Protein AF-A0A538HRH0-F1 (afdb_monomer)

Foldseek 3Di:
DVVLVVVLVVQLPDDLAAPQAALVNLVVDDQQDWQGAFHADGADSVQQVVLLVLCVVVVVPPLQDSGLGTGGSNSLVVLLVLLVVFDDDPVLVVQQQLLLVLAPCSALEVDNHSSRSSLSSVSSCCVPPVVDGSNRSNVSSLSSYRNHDHNPDD

Radius of gyration: 14.58 Å; Cα contacts (8 Å, |Δi|>4): 249; chains: 1; bounding box: 36×28×36 Å

Sequence (154 aa):
MTVLRARFAVLSGRHSNQCALRPQSVDSVALDGRLQGSCCTPMEFEHYVQQVRSLAAFRGVPQIPRDPYDIPVSQAKQLLAYDRAITLTSGEQAEYRQAMKLAHEHGPCCCHCWRWSTFEGQAKYLLTRRGFRAAQIATVWDLEDGCGGPANSA

Secondary structure (DSSP, 8-state):
-HHHHHHHHHHTT--SS-TT--GGGGTTS-TT-EEES-SSS-B-HHHHHHHHHHHTTSTT-TTS-SSTTEEEHHHHHHHHHHHHH-PPPHHHHHHHHHHHHHSTTSSSSSSSSHHHHHHHHHHHHHHHHH---HHHHHHHHHHT--S-BSTT--

Structure (mmCIF, N/CA/C/O backbone):
data_AF-A0A538HRH0-F1
#
_entry.id   AF-A0A538HRH0-F1
#
loop_
_atom_site.group_PDB
_atom_site.id
_atom_site.type_symbol
_atom_site.label_atom_id
_atom_site.label_alt_id
_atom_site.label_comp_id
_atom_site.label_asym_id
_atom_site.label_entity_id
_atom_site.label_seq_id
_atom_site.pdbx_PDB_ins_code
_atom_site.Cartn_x
_atom_site.Cartn_y
_atom_site.Cartn_z
_atom_site.occupancy
_atom_site.B_iso_or_equiv
_atom_site.auth_seq_id
_atom_site.auth_comp_id
_atom_site.auth_asym_id
_atom_site.auth_atom_id
_atom_site.pdbx_PDB_model_num
ATOM 1 N N . MET A 1 1 ? 17.565 -17.795 -5.678 1.00 60.66 1 MET A N 1
ATOM 2 C CA . MET A 1 1 ? 17.829 -16.367 -5.996 1.00 60.66 1 MET A CA 1
ATOM 3 C C . MET A 1 1 ? 17.448 -15.974 -7.424 1.00 60.66 1 MET A C 1
ATOM 5 O O . MET A 1 1 ? 17.103 -14.821 -7.640 1.00 60.66 1 MET A O 1
ATOM 9 N N . THR A 1 2 ? 17.448 -16.898 -8.386 1.00 81.69 2 THR A N 1
ATOM 10 C CA . THR A 1 2 ? 17.227 -16.621 -9.819 1.00 81.69 2 THR A CA 1
ATOM 11 C C . THR A 1 2 ? 15.839 -16.060 -10.151 1.00 81.69 2 THR A C 1
ATOM 13 O O . THR A 1 2 ? 15.741 -15.139 -10.952 1.00 81.69 2 THR A O 1
ATOM 16 N N . VAL A 1 3 ? 14.774 -16.535 -9.488 1.00 93.25 3 VAL A N 1
ATOM 17 C CA . VAL A 1 3 ? 13.393 -16.071 -9.751 1.00 93.25 3 VAL A CA 1
ATOM 18 C C . VAL A 1 3 ? 13.189 -14.598 -9.380 1.00 93.25 3 VAL A C 1
ATOM 20 O O . VAL A 1 3 ? 12.651 -13.845 -10.183 1.00 93.25 3 VAL A O 1
ATOM 23 N N . LEU A 1 4 ? 13.640 -14.165 -8.195 1.00 95.19 4 LEU A N 1
ATOM 24 C CA . LEU A 1 4 ? 13.512 -12.758 -7.783 1.00 95.19 4 LEU A CA 1
ATOM 25 C C . LEU A 1 4 ? 14.381 -11.837 -8.641 1.00 95.19 4 LEU A C 1
ATOM 27 O O . LEU A 1 4 ? 13.947 -10.746 -8.975 1.00 95.19 4 LEU A O 1
ATOM 31 N N . ARG A 1 5 ? 15.566 -12.290 -9.066 1.00 96.69 5 ARG A N 1
ATOM 32 C CA . ARG A 1 5 ? 16.419 -11.519 -9.980 1.00 96.69 5 ARG A CA 1
ATOM 33 C C . ARG A 1 5 ? 15.776 -11.332 -11.355 1.00 96.69 5 ARG A C 1
ATOM 35 O O . ARG A 1 5 ? 15.807 -10.228 -11.885 1.00 96.69 5 ARG A O 1
ATOM 42 N N . ALA A 1 6 ? 15.147 -12.373 -11.901 1.00 96.88 6 ALA A N 1
ATOM 43 C CA . ALA A 1 6 ? 14.406 -12.274 -13.157 1.00 96.88 6 ALA A CA 1
ATOM 44 C C . ALA A 1 6 ? 13.185 -11.346 -13.035 1.00 96.88 6 ALA A C 1
ATOM 46 O O . ALA A 1 6 ? 12.958 -10.519 -13.912 1.00 96.88 6 ALA A O 1
ATOM 47 N N . ARG A 1 7 ? 12.427 -11.440 -11.933 1.00 97.44 7 ARG A N 1
ATOM 48 C CA . ARG A 1 7 ? 11.302 -10.526 -11.671 1.00 97.44 7 ARG A CA 1
ATOM 49 C C . ARG A 1 7 ? 11.762 -9.083 -11.537 1.00 97.44 7 ARG A C 1
ATOM 51 O O . ARG A 1 7 ? 11.201 -8.225 -12.205 1.00 97.44 7 ARG A O 1
ATOM 58 N N . PHE A 1 8 ? 12.807 -8.837 -10.751 1.00 97.81 8 PHE A N 1
ATOM 59 C CA . PHE A 1 8 ? 13.399 -7.513 -10.601 1.00 97.81 8 PHE A CA 1
ATOM 60 C C . PHE A 1 8 ? 13.790 -6.919 -11.955 1.00 97.81 8 PHE A C 1
ATOM 62 O O . PHE A 1 8 ? 13.380 -5.809 -12.253 1.00 97.81 8 PHE A O 1
ATOM 69 N N . ALA A 1 9 ? 14.499 -7.677 -12.801 1.00 97.38 9 ALA A N 1
ATOM 70 C CA . ALA A 1 9 ? 14.921 -7.208 -14.122 1.00 97.38 9 ALA A CA 1
ATOM 71 C C . ALA A 1 9 ? 13.746 -6.807 -15.031 1.00 97.38 9 ALA A C 1
ATOM 73 O O . ALA A 1 9 ? 13.894 -5.929 -15.875 1.00 97.38 9 ALA A O 1
ATOM 74 N N . VAL A 1 10 ? 12.580 -7.441 -14.864 1.00 97.50 10 VAL A N 1
ATOM 75 C CA . VAL A 1 10 ? 11.357 -7.030 -15.562 1.00 97.50 10 VAL A CA 1
ATOM 76 C C . VAL A 1 10 ? 10.767 -5.778 -14.921 1.00 97.50 10 VAL A C 1
ATOM 78 O O . VAL A 1 10 ? 10.490 -4.822 -15.635 1.00 97.50 10 VAL A O 1
ATOM 81 N N . LEU A 1 11 ? 10.545 -5.785 -13.603 1.00 97.88 11 LEU A N 1
ATOM 82 C CA . LEU A 1 11 ? 9.818 -4.730 -12.889 1.00 97.88 11 LEU A CA 1
ATOM 83 C C . LEU A 1 11 ? 10.584 -3.403 -12.841 1.00 97.88 11 LEU A C 1
ATOM 85 O O . LEU A 1 11 ? 9.957 -2.355 -12.959 1.00 97.88 11 LEU A O 1
ATOM 89 N N . SER A 1 12 ? 11.917 -3.436 -12.758 1.00 96.88 12 SER A N 1
ATOM 90 C CA . SER A 1 12 ? 12.756 -2.232 -12.719 1.00 96.88 12 SER A CA 1
ATOM 91 C C . SER A 1 12 ? 12.723 -1.424 -14.020 1.00 96.88 12 SER A C 1
ATOM 93 O O . SER A 1 12 ? 13.084 -0.251 -14.014 1.00 96.88 12 SER A O 1
ATOM 95 N N . GLY A 1 13 ? 12.278 -2.033 -15.126 1.00 95.38 13 GLY A N 1
ATOM 96 C CA . GLY A 1 13 ? 12.042 -1.371 -16.411 1.00 95.38 13 GLY A CA 1
ATOM 97 C C . GLY A 1 13 ? 10.569 -1.066 -1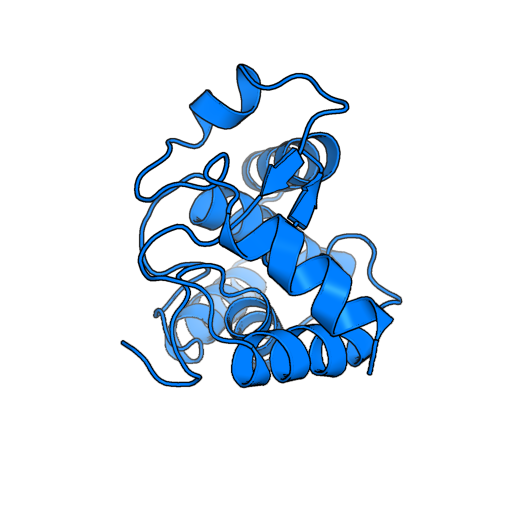6.708 1.00 95.38 13 GLY A C 1
ATOM 98 O O . GLY A 1 13 ? 10.239 -0.727 -17.844 1.00 95.38 13 GLY A O 1
ATOM 99 N N . ARG A 1 14 ? 9.651 -1.250 -15.745 1.00 96.06 14 ARG A N 1
ATOM 100 C CA . ARG A 1 14 ? 8.228 -0.905 -15.904 1.00 96.06 14 ARG A CA 1
ATOM 101 C C . ARG A 1 14 ? 7.935 0.473 -15.322 1.00 96.06 14 ARG A C 1
ATOM 103 O O . ARG A 1 14 ? 8.535 0.882 -14.337 1.00 96.06 14 ARG A O 1
ATOM 110 N N . HIS A 1 15 ? 6.963 1.150 -15.929 1.00 91.94 15 HIS A N 1
ATOM 111 C CA . HIS A 1 15 ? 6.579 2.523 -15.588 1.00 91.94 15 HIS A CA 1
ATOM 112 C C . HIS A 1 15 ? 5.056 2.714 -15.546 1.00 91.94 15 HIS A C 1
ATOM 114 O O . HIS A 1 15 ? 4.564 3.827 -15.695 1.00 91.94 15 HIS A O 1
ATOM 120 N N . SER A 1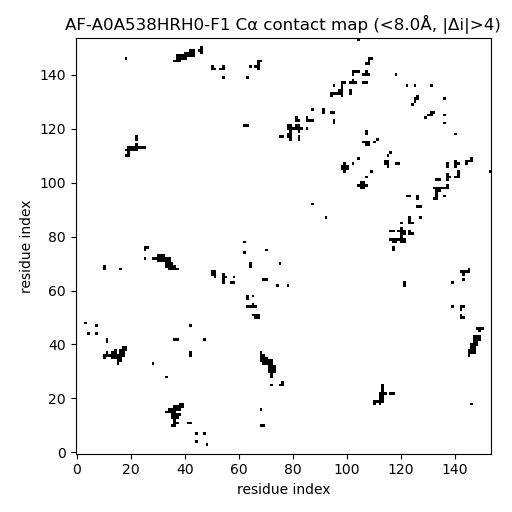 16 ? 4.279 1.629 -15.408 1.00 91.25 16 SER A N 1
ATOM 121 C CA . SER A 1 16 ? 2.821 1.763 -15.266 1.00 91.25 16 SER A CA 1
ATOM 122 C C . SER A 1 16 ? 2.421 2.214 -13.860 1.00 91.25 16 SER A C 1
ATOM 124 O O . SER A 1 16 ? 1.336 2.761 -13.678 1.00 91.25 16 SER A O 1
ATOM 126 N N . ASN A 1 17 ? 3.301 2.032 -12.873 1.00 86.62 17 ASN A N 1
ATOM 127 C CA . ASN A 1 17 ? 3.294 2.811 -11.647 1.00 86.62 17 ASN A CA 1
ATOM 128 C C . ASN A 1 17 ? 4.156 4.068 -11.856 1.00 86.62 17 ASN A C 1
ATOM 130 O O . ASN A 1 17 ? 5.278 3.974 -12.345 1.00 86.62 17 ASN A O 1
ATOM 134 N N . GLN A 1 18 ? 3.633 5.239 -11.499 1.00 83.62 18 GLN A N 1
ATOM 135 C CA . GLN A 1 18 ? 4.333 6.518 -11.645 1.00 83.62 18 GLN A CA 1
ATOM 136 C C . GLN A 1 18 ? 3.888 7.492 -10.549 1.00 83.62 18 GLN A C 1
ATOM 138 O O . GLN A 1 18 ? 2.740 7.434 -10.089 1.00 83.62 18 GLN A O 1
ATOM 143 N N . CYS A 1 19 ? 4.789 8.382 -10.124 1.00 80.56 19 CYS A N 1
ATOM 144 C CA . CYS A 1 19 ? 4.493 9.385 -9.103 1.00 80.56 19 CYS A CA 1
ATOM 145 C C . CYS A 1 19 ? 3.280 10.238 -9.499 1.00 80.56 19 CYS A C 1
ATOM 147 O O . CYS A 1 19 ? 3.057 10.531 -10.676 1.00 80.56 19 CYS A O 1
ATOM 149 N N . ALA A 1 20 ? 2.479 10.613 -8.499 1.00 80.56 20 ALA A N 1
ATOM 150 C CA . ALA A 1 20 ? 1.285 11.443 -8.647 1.00 80.56 20 ALA A CA 1
ATOM 151 C C . ALA A 1 20 ? 0.206 10.899 -9.611 1.00 80.56 20 ALA A C 1
ATOM 153 O O . ALA A 1 20 ? -0.738 11.622 -9.947 1.00 80.56 20 ALA A O 1
ATOM 154 N N . LEU A 1 21 ? 0.283 9.625 -10.027 1.00 85.06 21 LEU A N 1
ATOM 155 C CA . LEU A 1 21 ? -0.795 8.983 -10.776 1.00 85.06 21 LEU A CA 1
ATOM 156 C C . LEU A 1 21 ? -2.069 9.013 -9.927 1.00 85.06 21 LEU A C 1
ATOM 158 O O . LEU A 1 21 ? -2.112 8.463 -8.825 1.00 85.06 21 LEU A O 1
ATOM 162 N N . ARG A 1 22 ? -3.094 9.702 -10.427 1.00 88.88 22 ARG A N 1
ATOM 163 C CA . ARG A 1 22 ? -4.330 9.937 -9.679 1.00 88.88 22 ARG A CA 1
ATOM 164 C C . ARG A 1 22 ? -5.114 8.631 -9.506 1.00 88.88 22 ARG A C 1
ATOM 166 O O . ARG A 1 22 ? -5.079 7.794 -10.408 1.00 88.88 22 ARG A O 1
ATOM 173 N N . PRO A 1 23 ? -5.888 8.460 -8.418 1.00 86.44 23 PRO A N 1
ATOM 174 C CA . PRO A 1 23 ? -6.726 7.274 -8.232 1.00 86.44 23 PRO A CA 1
ATOM 175 C C . PRO A 1 23 ? -7.662 6.988 -9.416 1.00 86.44 23 PRO A C 1
ATOM 177 O O . PRO A 1 23 ? -7.830 5.835 -9.796 1.00 86.44 23 PRO A O 1
ATOM 180 N N . GLN A 1 24 ? -8.216 8.026 -10.054 1.00 87.81 24 GLN A N 1
ATOM 181 C CA . GLN A 1 24 ? -9.099 7.888 -11.221 1.00 87.81 24 GLN A CA 1
ATOM 182 C C . GLN A 1 24 ? -8.378 7.295 -12.440 1.00 87.81 24 GLN A C 1
ATOM 184 O O . GLN A 1 24 ? -9.008 6.676 -13.291 1.00 87.81 24 GLN A O 1
ATOM 189 N N . SER A 1 25 ? -7.054 7.441 -12.528 1.00 86.69 25 SER A N 1
ATOM 190 C CA . SER A 1 25 ? -6.265 6.835 -13.600 1.00 86.69 25 SER A CA 1
ATOM 191 C C . SER A 1 25 ? -6.186 5.311 -13.484 1.00 86.69 25 SER A C 1
ATOM 193 O O . SER A 1 25 ? -5.848 4.650 -14.456 1.00 86.69 25 SER A O 1
ATOM 195 N N . VAL A 1 26 ? -6.517 4.722 -12.328 1.00 88.31 26 VAL A N 1
ATOM 196 C CA . VAL A 1 26 ? -6.645 3.259 -12.200 1.00 88.31 26 VAL A CA 1
ATOM 197 C C . VAL A 1 26 ? -7.846 2.752 -13.005 1.00 88.31 26 VAL A C 1
ATOM 199 O O . VAL A 1 26 ? -7.824 1.631 -13.517 1.00 88.31 26 VAL A O 1
ATOM 202 N N . ASP A 1 27 ? -8.888 3.573 -13.170 1.00 86.56 27 ASP A N 1
ATOM 203 C CA . ASP A 1 27 ? -10.096 3.184 -13.897 1.00 86.56 27 ASP A CA 1
ATOM 204 C C . ASP A 1 27 ? -9.860 3.029 -15.401 1.00 86.56 27 ASP A C 1
ATOM 206 O O . ASP A 1 27 ? -10.485 2.159 -16.010 1.00 86.56 27 ASP A O 1
ATOM 210 N N . SER A 1 28 ? -8.909 3.776 -15.972 1.00 85.25 28 SER A N 1
ATOM 211 C CA . SER A 1 28 ? -8.543 3.694 -17.391 1.00 85.25 28 SER A CA 1
ATOM 212 C C . SER A 1 28 ? -7.626 2.517 -17.740 1.00 85.25 28 SER A C 1
ATOM 214 O O . SER A 1 28 ? -7.412 2.251 -18.922 1.00 85.25 28 SER A O 1
ATOM 216 N N . VAL A 1 29 ? -7.104 1.787 -16.748 1.00 85.44 29 VAL A N 1
ATOM 217 C CA . VAL A 1 29 ? -6.341 0.555 -16.984 1.00 85.44 29 VAL A CA 1
ATOM 218 C C . VAL A 1 29 ? -7.297 -0.640 -17.059 1.00 85.44 29 VAL A C 1
ATOM 220 O O . VAL A 1 29 ? -8.246 -0.758 -16.271 1.00 85.44 29 VAL A O 1
ATOM 223 N N . ALA A 1 30 ? -7.039 -1.544 -18.010 1.00 88.19 30 ALA A N 1
ATOM 224 C CA . ALA A 1 30 ? -7.786 -2.789 -18.165 1.00 88.19 30 ALA A CA 1
ATOM 225 C C . ALA A 1 30 ? -7.778 -3.612 -16.864 1.00 88.19 30 ALA A C 1
ATOM 227 O O . ALA A 1 30 ? -6.806 -3.597 -16.108 1.00 88.19 30 ALA A O 1
ATOM 228 N N . LEU A 1 31 ? -8.877 -4.320 -16.583 1.00 87.88 31 LEU A N 1
ATOM 229 C 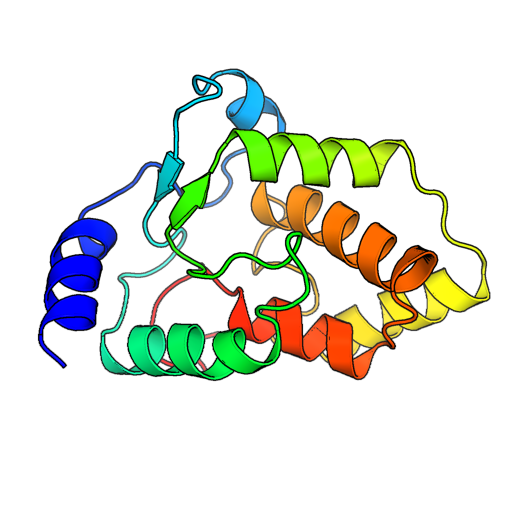CA . LEU A 1 31 ? -9.078 -5.026 -15.310 1.00 87.88 31 LEU A CA 1
ATOM 230 C C . LEU A 1 31 ? -8.060 -6.157 -15.077 1.00 87.88 31 LEU A C 1
ATOM 232 O O . LEU A 1 31 ? -7.686 -6.425 -13.935 1.00 87.88 31 LEU A O 1
ATOM 236 N N . ASP A 1 32 ? -7.615 -6.797 -16.155 1.00 91.25 32 ASP A N 1
ATOM 237 C CA . ASP A 1 32 ? -6.558 -7.811 -16.200 1.00 91.25 32 ASP A CA 1
ATOM 238 C C . ASP A 1 32 ? -5.139 -7.209 -16.266 1.00 91.25 32 ASP A C 1
ATOM 240 O O . ASP A 1 32 ? -4.144 -7.936 -16.218 1.00 91.25 32 ASP A O 1
ATOM 244 N N . GLY A 1 33 ? -5.036 -5.878 -16.322 1.00 94.25 33 GLY A N 1
ATOM 245 C CA . GLY A 1 33 ? -3.787 -5.131 -16.317 1.00 94.25 33 GLY A CA 1
ATOM 246 C C . GLY A 1 33 ? -3.074 -5.112 -14.962 1.00 94.25 33 GLY A C 1
ATOM 247 O O . GLY A 1 33 ? -3.566 -5.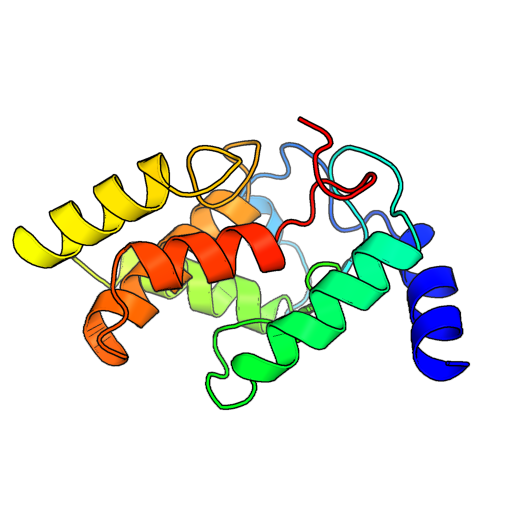597 -13.934 1.00 94.25 33 GLY A O 1
ATOM 248 N N . ARG A 1 34 ? -1.872 -4.520 -14.958 1.00 95.50 34 ARG A N 1
ATOM 249 C CA . ARG A 1 34 ? -0.987 -4.442 -13.785 1.00 95.50 34 ARG A CA 1
ATOM 250 C C . ARG A 1 34 ? -0.341 -3.061 -13.654 1.00 95.50 34 ARG A C 1
ATOM 252 O O . ARG A 1 34 ? 0.092 -2.468 -14.644 1.00 95.50 34 ARG A O 1
ATOM 259 N N . LEU A 1 35 ? -0.241 -2.582 -12.419 1.00 95.06 35 LEU A N 1
ATOM 260 C CA . LEU A 1 35 ? 0.502 -1.386 -12.028 1.00 95.06 35 LEU A CA 1
ATOM 261 C C . LEU A 1 35 ? 1.877 -1.844 -11.536 1.00 95.06 35 LEU A C 1
ATOM 263 O O . LEU A 1 35 ? 1.974 -2.519 -10.510 1.00 95.06 35 LEU A O 1
ATOM 267 N N . GLN A 1 36 ? 2.913 -1.546 -12.318 1.00 96.44 36 GLN A N 1
ATOM 268 C CA . GLN A 1 36 ? 4.232 -2.158 -12.206 1.00 96.44 36 GLN A CA 1
ATOM 269 C C . GLN A 1 36 ? 5.357 -1.130 -12.157 1.00 96.44 36 GLN A C 1
ATOM 271 O O . GLN A 1 36 ? 5.298 -0.110 -12.849 1.00 96.44 36 GLN A O 1
ATOM 276 N N . GLY A 1 37 ? 6.408 -1.476 -11.415 1.00 96.00 37 GLY A N 1
ATOM 277 C CA . GLY A 1 37 ? 7.600 -0.652 -11.237 1.00 96.00 37 GLY A CA 1
ATOM 278 C C . GLY A 1 37 ? 7.484 0.320 -10.064 1.00 96.00 37 GLY A C 1
ATOM 279 O O . GLY A 1 37 ? 6.475 0.358 -9.349 1.00 96.00 37 GLY A O 1
ATOM 280 N N . SER A 1 38 ? 8.551 1.078 -9.832 1.00 94.62 38 SER A N 1
ATOM 281 C CA . SER A 1 38 ? 8.616 2.088 -8.776 1.00 94.62 38 SER A CA 1
ATOM 282 C C . SER A 1 38 ? 8.015 3.419 -9.227 1.00 94.62 38 SER A C 1
ATOM 284 O O . SER A 1 38 ? 8.019 3.735 -10.416 1.00 94.62 38 SER A O 1
ATOM 286 N N . CYS A 1 39 ? 7.472 4.205 -8.290 1.00 90.62 39 CYS A N 1
ATOM 287 C CA . CYS A 1 39 ? 6.836 5.477 -8.640 1.00 90.62 39 CYS A CA 1
ATOM 288 C C . CYS A 1 39 ? 7.767 6.696 -8.590 1.00 90.62 39 CYS A C 1
ATOM 290 O O . CYS A 1 39 ? 7.510 7.631 -9.348 1.00 90.62 39 CYS A O 1
ATOM 292 N N . CYS A 1 40 ? 8.815 6.713 -7.758 1.00 89.62 40 CYS A N 1
ATOM 293 C CA . CYS A 1 40 ? 9.623 7.919 -7.510 1.00 89.62 40 CYS A CA 1
ATOM 294 C C . CYS A 1 40 ? 11.092 7.758 -7.915 1.00 89.62 40 CYS A C 1
ATOM 296 O O . CYS A 1 40 ? 11.621 8.573 -8.668 1.00 89.62 40 CYS A O 1
ATOM 298 N N . THR A 1 41 ? 11.749 6.707 -7.435 1.00 91.56 41 THR A N 1
ATOM 299 C CA . THR A 1 41 ? 13.176 6.437 -7.647 1.00 91.56 41 THR A CA 1
ATOM 300 C C . THR A 1 41 ? 13.372 5.040 -8.237 1.00 91.56 41 THR A C 1
ATOM 302 O O . THR A 1 41 ? 12.472 4.203 -8.149 1.00 91.56 41 THR A O 1
ATOM 305 N N . PRO A 1 42 ? 14.513 4.738 -8.884 1.00 95.06 42 PRO A N 1
ATOM 306 C CA . PRO A 1 42 ? 14.770 3.397 -9.407 1.00 95.06 42 PRO A CA 1
ATOM 307 C C . PRO A 1 42 ? 14.709 2.322 -8.314 1.00 95.06 42 PRO A C 1
ATOM 309 O O . PRO A 1 42 ? 15.132 2.552 -7.183 1.00 95.06 42 PRO A O 1
ATOM 312 N N . MET A 1 43 ? 14.211 1.131 -8.654 1.00 96.25 43 MET A N 1
ATOM 313 C CA . MET A 1 43 ? 14.214 -0.012 -7.736 1.00 96.25 43 MET A CA 1
ATOM 314 C C . MET A 1 43 ? 15.647 -0.440 -7.382 1.00 96.25 43 MET A C 1
ATOM 316 O O . MET A 1 43 ? 16.521 -0.472 -8.249 1.00 96.25 43 MET A O 1
ATOM 320 N N . GLU A 1 44 ? 15.860 -0.860 -6.136 1.00 96.38 44 GLU A N 1
ATOM 321 C CA . GLU A 1 44 ? 17.105 -1.478 -5.666 1.00 96.38 44 GLU A CA 1
ATOM 322 C C . GLU A 1 44 ? 16.857 -2.969 -5.378 1.00 96.38 44 GLU A C 1
ATOM 324 O O . GLU A 1 44 ? 15.798 -3.354 -4.876 1.00 96.38 44 GLU A O 1
ATOM 329 N N . PHE A 1 45 ? 17.788 -3.833 -5.786 1.00 95.62 45 PHE A N 1
ATOM 330 C CA . PHE A 1 45 ? 17.561 -5.276 -5.801 1.00 95.62 45 PHE A CA 1
ATOM 331 C C . PHE A 1 45 ? 17.499 -5.877 -4.396 1.00 95.62 45 PHE A C 1
ATOM 333 O O . PHE A 1 45 ? 16.619 -6.701 -4.135 1.00 95.62 45 PHE A O 1
ATOM 340 N N . GLU A 1 46 ? 18.405 -5.493 -3.500 1.00 95.62 46 GLU A N 1
ATOM 341 C CA . GLU A 1 46 ? 18.428 -6.036 -2.140 1.00 95.62 46 GLU A CA 1
ATOM 342 C C . GLU A 1 46 ? 17.205 -5.572 -1.337 1.00 95.62 46 GLU A C 1
ATOM 344 O O . GLU A 1 46 ? 16.554 -6.394 -0.685 1.00 95.62 46 GLU A O 1
ATOM 349 N N . HIS A 1 47 ? 16.807 -4.306 -1.479 1.00 95.38 47 HIS A N 1
ATOM 350 C CA . HIS A 1 47 ? 15.581 -3.772 -0.895 1.00 95.38 47 HIS A CA 1
ATOM 351 C C . HIS A 1 47 ? 14.342 -4.508 -1.422 1.00 95.38 47 HIS A C 1
ATOM 353 O O . HIS A 1 47 ? 13.546 -5.015 -0.630 1.00 95.38 47 HIS A O 1
ATOM 359 N N . TYR A 1 48 ? 14.223 -4.692 -2.741 1.00 97.00 48 TYR A N 1
ATOM 360 C CA . TYR A 1 48 ? 13.141 -5.479 -3.341 1.00 97.00 48 TYR A CA 1
ATOM 361 C C . TYR A 1 48 ? 13.067 -6.903 -2.765 1.00 97.00 48 TYR A C 1
ATOM 363 O O . TYR A 1 48 ? 11.994 -7.394 -2.400 1.00 97.00 48 TYR A O 1
ATOM 371 N N . VAL A 1 49 ? 14.213 -7.585 -2.653 1.00 96.62 49 VAL A N 1
ATOM 372 C CA . VAL A 1 49 ? 14.280 -8.939 -2.089 1.00 96.62 49 VAL A CA 1
ATOM 373 C C . VAL A 1 49 ? 13.836 -8.947 -0.628 1.00 96.62 49 VAL A C 1
ATOM 375 O O . VAL A 1 49 ? 13.111 -9.864 -0.225 1.00 96.62 49 VAL A O 1
ATOM 378 N N . GLN A 1 50 ? 14.250 -7.955 0.160 1.00 96.38 50 GLN A N 1
ATOM 379 C CA . GLN A 1 50 ? 13.837 -7.807 1.551 1.00 96.38 50 GLN A CA 1
ATOM 380 C C . GLN A 1 50 ? 12.322 -7.612 1.658 1.00 96.38 50 GLN A C 1
ATOM 382 O O . GLN A 1 50 ? 11.677 -8.365 2.388 1.00 96.38 50 GLN A O 1
ATOM 387 N N . GLN A 1 51 ? 11.743 -6.684 0.893 1.00 96.75 51 GLN A N 1
ATOM 388 C CA . GLN A 1 51 ? 10.305 -6.404 0.908 1.00 96.75 51 GLN A CA 1
ATOM 389 C C . GLN A 1 51 ? 9.486 -7.654 0.558 1.00 96.75 51 GLN A C 1
ATOM 391 O O . GLN A 1 51 ? 8.638 -8.080 1.343 1.00 96.75 51 GLN A O 1
ATOM 396 N N . VAL A 1 52 ? 9.795 -8.328 -0.558 1.00 97.25 52 VAL A N 1
ATOM 397 C CA . VAL A 1 52 ? 9.064 -9.537 -0.988 1.00 97.25 52 VAL A CA 1
ATOM 398 C C . VAL A 1 52 ? 9.166 -10.671 0.039 1.00 97.25 52 VAL A C 1
ATOM 400 O O . VAL A 1 52 ? 8.201 -11.405 0.265 1.00 97.25 52 VAL A O 1
ATOM 403 N N . ARG A 1 53 ? 10.326 -10.841 0.685 1.00 96.69 53 ARG A N 1
ATOM 404 C CA . ARG A 1 53 ? 10.500 -11.861 1.732 1.00 96.69 53 ARG A CA 1
ATOM 405 C C . ARG A 1 53 ? 9.725 -11.517 2.997 1.00 96.69 53 ARG A C 1
ATOM 407 O O . ARG A 1 53 ? 9.088 -12.405 3.557 1.00 96.69 53 ARG A O 1
ATOM 414 N N . SER A 1 54 ? 9.748 -10.261 3.425 1.00 96.94 54 SER A N 1
ATOM 415 C CA . SER A 1 54 ? 9.038 -9.801 4.620 1.00 96.94 54 SER A CA 1
ATOM 416 C C . SER A 1 54 ? 7.518 -9.840 4.432 1.00 96.94 54 SER A C 1
ATOM 418 O O . SER A 1 54 ? 6.803 -10.302 5.321 1.00 96.94 54 SER A O 1
ATOM 420 N N . LEU A 1 55 ? 7.013 -9.502 3.238 1.00 97.44 55 LEU A N 1
ATOM 421 C CA . LEU A 1 55 ? 5.594 -9.650 2.878 1.00 97.44 55 LEU A CA 1
ATOM 422 C C . LEU A 1 55 ? 5.115 -11.107 2.937 1.00 97.44 55 LEU A C 1
ATOM 424 O O . LEU A 1 55 ? 3.924 -11.379 3.101 1.00 97.44 55 LEU A O 1
ATOM 428 N N . ALA A 1 56 ? 6.032 -12.077 2.899 1.00 96.06 56 ALA A N 1
ATOM 429 C CA . ALA A 1 56 ? 5.694 -13.474 3.120 1.00 96.06 56 ALA A CA 1
ATOM 430 C C . ALA A 1 56 ? 5.205 -13.761 4.561 1.00 96.06 56 ALA A C 1
ATOM 432 O O . ALA A 1 56 ? 4.686 -14.844 4.820 1.00 96.06 56 ALA A O 1
ATOM 433 N N . ALA A 1 57 ? 5.297 -12.838 5.517 1.00 97.44 57 ALA A N 1
ATOM 434 C CA . ALA A 1 57 ? 4.575 -12.979 6.785 1.00 97.44 57 ALA A CA 1
ATOM 435 C C . ALA A 1 57 ? 3.046 -12.844 6.605 1.00 97.44 57 ALA A C 1
ATOM 437 O O . ALA A 1 57 ? 2.275 -13.411 7.376 1.00 97.44 57 ALA A O 1
ATOM 438 N N . PHE A 1 58 ? 2.597 -12.171 5.540 1.00 97.12 58 PHE A N 1
ATOM 439 C CA . PHE A 1 58 ? 1.205 -11.768 5.324 1.00 97.12 58 PHE A CA 1
ATOM 440 C C . PHE A 1 58 ? 0.478 -12.544 4.213 1.00 97.12 58 PHE A C 1
ATOM 442 O O . PHE A 1 58 ? -0.659 -12.226 3.877 1.00 97.12 58 PHE A O 1
ATOM 449 N N . ARG A 1 59 ? 1.069 -13.619 3.667 1.00 94.50 59 ARG A N 1
ATOM 450 C CA . ARG A 1 59 ? 0.502 -14.419 2.543 1.00 94.50 59 ARG A CA 1
ATOM 451 C C . ARG A 1 59 ? -0.922 -14.944 2.770 1.00 94.50 59 ARG A C 1
ATOM 453 O O . ARG A 1 59 ? -1.598 -15.258 1.792 1.00 94.50 59 ARG A O 1
ATOM 460 N N . GLY A 1 60 ? -1.359 -15.066 4.025 1.00 96.50 60 GLY A N 1
ATOM 461 C CA . GLY A 1 60 ? -2.720 -15.466 4.397 1.00 96.50 60 GLY A CA 1
ATOM 462 C C . GLY A 1 60 ? -3.777 -14.364 4.248 1.00 96.50 60 GLY A C 1
ATOM 463 O O . GLY A 1 60 ? -4.959 -14.632 4.452 1.00 96.50 60 GLY A O 1
ATOM 464 N N . VAL A 1 61 ? -3.380 -13.138 3.894 1.00 97.81 61 VAL A N 1
ATOM 465 C CA . VAL A 1 61 ? -4.261 -11.975 3.745 1.00 97.81 61 VAL A CA 1
ATOM 466 C C . VAL A 1 61 ? -4.255 -11.525 2.279 1.00 97.81 61 VAL A C 1
ATOM 468 O O . VAL A 1 61 ? -3.350 -10.808 1.865 1.00 97.81 61 VAL A O 1
ATOM 471 N N . PRO A 1 62 ? -5.255 -11.915 1.466 1.00 96.75 62 PRO A N 1
ATOM 472 C CA . PRO A 1 62 ? -5.260 -11.640 0.024 1.00 96.75 62 PRO A CA 1
ATOM 473 C C . PRO A 1 62 ? -5.235 -10.153 -0.353 1.00 96.75 62 PRO A C 1
ATOM 475 O O . PRO A 1 62 ? -4.888 -9.814 -1.477 1.00 96.75 62 PRO A O 1
ATOM 478 N N . GLN A 1 63 ? -5.635 -9.272 0.566 1.00 97.69 63 GLN A N 1
ATOM 479 C CA . GLN A 1 63 ? -5.661 -7.824 0.363 1.00 97.69 63 GLN A CA 1
ATOM 480 C C . GLN A 1 63 ? -4.263 -7.189 0.412 1.00 97.69 63 GLN A C 1
ATOM 482 O O . GLN A 1 63 ? -4.102 -6.093 -0.119 1.00 97.69 63 GLN A O 1
ATOM 487 N N . ILE A 1 64 ? -3.276 -7.880 0.991 1.00 98.19 64 ILE A N 1
ATOM 488 C CA . ILE A 1 64 ? -1.869 -7.470 1.042 1.00 98.19 64 ILE A CA 1
ATOM 489 C C . ILE A 1 64 ? -1.171 -8.020 -0.213 1.00 98.19 64 ILE A C 1
ATOM 491 O O . ILE A 1 64 ? -1.100 -9.247 -0.371 1.00 98.19 64 ILE A O 1
ATOM 495 N N . PRO A 1 65 ? -0.725 -7.180 -1.170 1.00 96.19 65 PRO A N 1
ATOM 496 C CA . PRO A 1 65 ? 0.065 -7.629 -2.307 1.00 96.19 65 PRO A CA 1
ATOM 497 C C . PRO A 1 65 ? 1.287 -8.449 -1.895 1.00 96.19 65 PRO A C 1
ATOM 499 O O . PRO A 1 65 ? 1.955 -8.205 -0.896 1.00 96.19 65 PRO A O 1
ATOM 502 N N . ARG A 1 66 ? 1.604 -9.443 -2.725 1.00 96.00 66 ARG A N 1
ATOM 503 C CA . ARG A 1 66 ? 2.785 -10.301 -2.539 1.00 96.00 66 ARG A CA 1
ATOM 504 C C . ARG A 1 66 ? 4.072 -9.672 -3.069 1.00 96.00 66 ARG A C 1
ATOM 506 O O . ARG A 1 66 ? 5.153 -10.158 -2.753 1.00 96.00 66 ARG A O 1
ATOM 513 N N . ASP A 1 67 ? 3.935 -8.672 -3.930 1.00 97.25 67 ASP A N 1
ATOM 514 C CA . ASP A 1 67 ? 5.028 -7.946 -4.560 1.00 97.25 67 ASP A CA 1
ATOM 515 C C . ASP A 1 67 ? 4.622 -6.462 -4.636 1.00 97.25 67 ASP A C 1
ATOM 517 O O . ASP A 1 67 ? 3.610 -6.150 -5.274 1.00 97.25 67 ASP A O 1
ATOM 521 N N . PRO A 1 68 ? 5.345 -5.551 -3.962 1.00 95.88 68 PRO A N 1
ATOM 522 C CA . PRO A 1 68 ? 4.930 -4.155 -3.834 1.00 95.88 68 PRO A CA 1
ATOM 523 C C . PRO A 1 68 ? 5.048 -3.367 -5.147 1.00 95.88 68 PRO A C 1
ATOM 525 O O . PRO A 1 68 ? 4.385 -2.333 -5.304 1.00 95.88 68 PRO A O 1
ATOM 528 N N . TYR A 1 69 ? 5.818 -3.889 -6.109 1.00 97.25 69 TYR A N 1
ATOM 529 C CA . TYR A 1 69 ? 6.040 -3.305 -7.433 1.00 97.25 69 TYR A CA 1
ATOM 530 C C . TYR A 1 69 ? 5.242 -4.008 -8.534 1.00 97.25 69 TYR A C 1
ATOM 532 O O . TYR A 1 69 ? 5.486 -3.743 -9.709 1.00 97.25 69 TYR A O 1
ATOM 540 N N . ASP A 1 70 ? 4.315 -4.910 -8.191 1.00 97.31 70 ASP A N 1
ATOM 541 C CA . ASP A 1 70 ? 3.527 -5.662 -9.167 1.00 97.31 70 ASP A CA 1
ATOM 542 C C . ASP A 1 70 ? 2.073 -5.880 -8.708 1.00 97.31 70 ASP A C 1
ATOM 544 O O . ASP A 1 70 ? 1.674 -6.959 -8.256 1.00 97.31 70 ASP A O 1
ATOM 548 N N . ILE A 1 71 ? 1.254 -4.834 -8.842 1.00 96.56 71 ILE A N 1
ATOM 549 C CA . ILE A 1 71 ? -0.112 -4.793 -8.306 1.00 96.56 71 ILE A CA 1
ATOM 550 C C . ILE A 1 71 ? -1.140 -5.071 -9.417 1.00 96.56 71 ILE A C 1
ATOM 552 O O . ILE A 1 71 ? -1.197 -4.324 -10.398 1.00 96.56 71 ILE A O 1
ATOM 556 N N . PRO A 1 72 ? -1.994 -6.108 -9.298 1.00 96.50 72 PRO A N 1
ATOM 557 C CA . PRO A 1 72 ? -3.120 -6.298 -10.210 1.00 96.50 72 PRO A CA 1
ATOM 558 C C . PRO A 1 72 ? -4.096 -5.113 -10.147 1.00 96.50 72 PRO A C 1
ATOM 560 O O . PRO A 1 72 ? -4.481 -4.683 -9.058 1.00 96.50 72 PRO A O 1
ATOM 563 N N . VAL A 1 73 ? -4.575 -4.631 -11.297 1.00 95.88 73 VAL A N 1
ATOM 564 C CA . VAL A 1 73 ? -5.562 -3.531 -11.348 1.00 95.88 73 VAL A CA 1
ATOM 565 C C . VAL A 1 73 ? -6.868 -3.920 -10.658 1.00 95.88 73 VAL A C 1
ATOM 567 O O . VAL A 1 73 ? -7.464 -3.105 -9.958 1.00 95.88 73 VAL A O 1
ATOM 570 N N . SER A 1 74 ? -7.292 -5.178 -10.787 1.00 96.44 74 SER A N 1
ATOM 571 C CA . SER A 1 74 ? -8.444 -5.721 -10.059 1.00 96.44 74 SER A CA 1
ATOM 572 C C . SER A 1 74 ? -8.302 -5.590 -8.539 1.00 96.44 74 SER A C 1
ATOM 574 O O . SER A 1 74 ? -9.252 -5.182 -7.870 1.00 96.44 74 SER A O 1
ATOM 576 N N . GLN A 1 75 ? -7.109 -5.855 -8.000 1.00 97.38 75 GLN A N 1
ATOM 577 C CA . GLN A 1 75 ? -6.819 -5.673 -6.580 1.00 97.38 75 GLN A CA 1
ATOM 578 C C . GLN A 1 75 ? -6.840 -4.187 -6.205 1.00 97.38 75 GLN A C 1
ATOM 580 O O . GLN A 1 75 ? -7.498 -3.825 -5.235 1.00 97.38 75 GLN A O 1
ATOM 585 N N . ALA A 1 76 ? -6.203 -3.312 -6.990 1.00 96.44 76 ALA A N 1
ATOM 586 C CA . ALA A 1 76 ? -6.226 -1.871 -6.728 1.00 96.44 76 ALA A CA 1
ATOM 587 C C . ALA A 1 76 ? -7.665 -1.314 -6.690 1.00 96.44 76 ALA A C 1
ATOM 589 O O . ALA A 1 76 ? -8.050 -0.640 -5.734 1.00 96.44 76 ALA A O 1
ATOM 590 N N . LYS A 1 77 ? -8.501 -1.677 -7.673 1.00 96.38 77 LYS A N 1
ATOM 591 C CA . LYS A 1 77 ? -9.921 -1.284 -7.731 1.0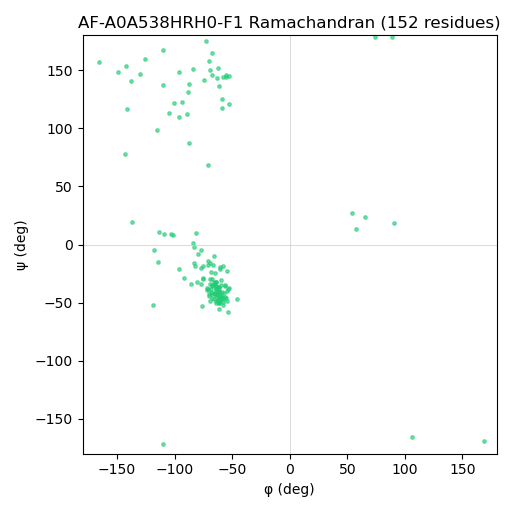0 96.38 77 LYS A CA 1
ATOM 592 C C . LYS A 1 77 ? -10.724 -1.813 -6.542 1.00 96.38 77 LYS A C 1
ATOM 594 O O . LYS A 1 77 ? -11.545 -1.085 -5.988 1.00 96.38 77 LYS A O 1
ATOM 599 N N . GLN A 1 78 ? -10.475 -3.051 -6.114 1.00 97.25 78 GLN A N 1
ATOM 600 C CA . GLN A 1 78 ? -11.120 -3.627 -4.932 1.00 97.25 78 GLN A CA 1
ATOM 601 C C . GLN A 1 78 ? -10.792 -2.835 -3.660 1.00 97.25 78 GLN A C 1
ATOM 603 O O . GLN A 1 78 ? -11.687 -2.551 -2.865 1.00 97.25 78 GLN A O 1
ATOM 608 N N . LEU A 1 79 ? -9.526 -2.470 -3.463 1.00 97.94 79 LEU A N 1
ATOM 609 C CA . LEU A 1 79 ? -9.103 -1.731 -2.275 1.00 97.94 79 LEU A CA 1
ATOM 610 C C . LEU A 1 79 ? -9.617 -0.280 -2.299 1.00 97.94 79 LEU A C 1
ATOM 612 O O . LEU A 1 79 ? -10.120 0.198 -1.287 1.00 97.94 79 LEU A O 1
ATOM 616 N N . LEU A 1 80 ? -9.636 0.377 -3.464 1.00 95.88 80 LEU A N 1
ATOM 617 C CA . LEU A 1 80 ? -10.313 1.671 -3.641 1.00 95.88 80 LEU A CA 1
ATOM 618 C C . LEU A 1 80 ? -11.816 1.600 -3.334 1.00 95.88 80 LEU A C 1
ATOM 620 O O . LEU A 1 80 ? -12.396 2.553 -2.818 1.00 95.88 80 LEU A O 1
ATOM 624 N N . ALA A 1 81 ? -12.476 0.481 -3.635 1.00 96.44 81 ALA A N 1
ATOM 625 C CA . ALA A 1 81 ? -13.876 0.298 -3.267 1.00 96.44 81 ALA A CA 1
ATOM 626 C C . ALA A 1 81 ? -14.059 0.185 -1.743 1.00 96.44 81 ALA A C 1
ATOM 628 O O . ALA A 1 81 ? -15.045 0.695 -1.211 1.00 96.44 81 ALA A O 1
ATOM 629 N N . TYR A 1 82 ? -13.110 -0.428 -1.025 1.00 98.06 82 TYR A N 1
ATOM 630 C CA . TYR A 1 82 ? -13.131 -0.458 0.441 1.00 98.06 82 TYR A CA 1
ATOM 631 C C . TYR A 1 82 ? -12.996 0.927 1.058 1.00 98.06 82 TYR A C 1
ATOM 633 O O . TYR A 1 82 ? -13.704 1.212 2.019 1.00 98.06 82 TYR A O 1
ATOM 641 N N . ASP A 1 83 ? -12.167 1.791 0.476 1.00 94.88 83 ASP A N 1
ATOM 642 C CA . ASP A 1 83 ? -12.006 3.173 0.928 1.00 94.88 83 ASP A CA 1
ATOM 643 C C . ASP A 1 83 ? -13.343 3.936 0.991 1.00 94.88 83 ASP A C 1
ATOM 645 O O . ASP A 1 83 ? -13.624 4.646 1.956 1.00 94.88 83 ASP A O 1
ATOM 649 N N . ARG A 1 84 ? -14.203 3.706 -0.010 1.00 94.12 84 ARG A N 1
ATOM 650 C CA . ARG A 1 84 ? -15.533 4.326 -0.132 1.00 94.12 84 ARG A CA 1
ATOM 651 C C . ARG A 1 84 ? -16.599 3.653 0.734 1.00 94.12 84 ARG A C 1
ATOM 653 O O . ARG A 1 84 ? -17.552 4.307 1.143 1.00 94.12 84 ARG A O 1
ATOM 660 N N . ALA A 1 85 ? -16.487 2.342 0.942 1.00 97.56 85 ALA A N 1
ATOM 661 C CA . ALA A 1 85 ? -17.537 1.530 1.559 1.00 97.56 85 ALA A CA 1
ATOM 662 C C . ALA A 1 85 ? -17.356 1.313 3.068 1.00 97.56 85 ALA A C 1
ATOM 664 O O . ALA A 1 85 ? -18.312 0.940 3.746 1.00 97.56 85 ALA A O 1
ATOM 665 N N . ILE A 1 86 ? -16.138 1.469 3.590 1.00 98.31 86 ILE A N 1
ATOM 666 C CA . ILE A 1 86 ? -15.819 1.184 4.988 1.00 98.31 86 ILE A CA 1
ATOM 667 C C . ILE A 1 86 ? -15.678 2.494 5.761 1.00 98.31 86 ILE A C 1
ATOM 669 O O . ILE A 1 86 ? -14.720 3.243 5.579 1.00 98.31 86 ILE A O 1
ATOM 673 N N . THR A 1 87 ? -16.604 2.718 6.689 1.00 98.06 87 THR A N 1
ATOM 674 C CA . THR A 1 87 ? -16.514 3.791 7.683 1.00 98.06 87 THR A CA 1
ATOM 675 C C . THR A 1 87 ? -15.885 3.242 8.957 1.00 98.06 87 THR A C 1
ATOM 677 O O . THR A 1 87 ? -16.404 2.289 9.536 1.00 98.06 87 THR A O 1
ATOM 680 N N . LEU A 1 88 ? -14.778 3.841 9.397 1.00 98.25 88 LEU A N 1
ATOM 681 C CA . LEU A 1 88 ? -14.121 3.465 10.648 1.00 98.25 88 LEU A CA 1
ATOM 682 C C . LEU A 1 88 ? -14.908 3.973 11.858 1.00 98.25 88 LEU A C 1
ATOM 684 O O . LEU A 1 88 ? -15.396 5.104 11.874 1.00 98.25 88 LEU A O 1
ATOM 688 N N . THR A 1 89 ? -14.967 3.161 12.909 1.00 98.50 89 THR A N 1
ATOM 689 C CA . THR A 1 89 ? -15.359 3.631 14.241 1.00 98.50 89 THR A CA 1
ATOM 690 C C . THR A 1 89 ? -14.302 4.582 14.808 1.00 98.50 89 THR A C 1
ATOM 692 O O . THR A 1 89 ? -13.155 4.613 14.359 1.00 98.50 89 THR A O 1
ATOM 695 N N . SER A 1 90 ? -14.640 5.328 15.863 1.00 98.38 90 SER A N 1
ATOM 696 C CA . SER A 1 90 ? -13.685 6.231 16.523 1.00 98.38 90 SER A CA 1
ATOM 697 C C . SER A 1 90 ? -12.411 5.520 17.002 1.00 98.38 90 SER A C 1
ATOM 699 O O . 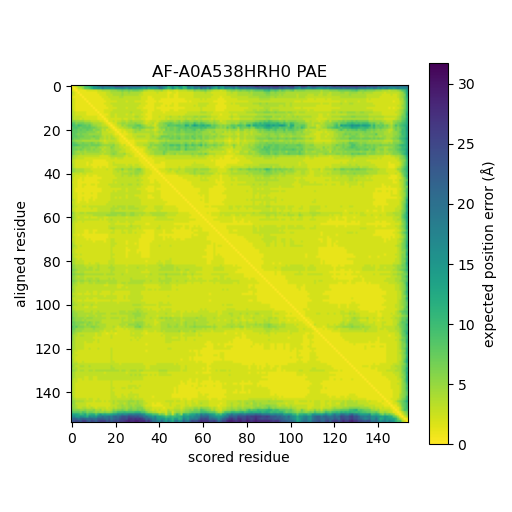SER A 1 90 ? -11.327 6.102 16.935 1.00 98.38 90 SER A O 1
ATOM 701 N N . GLY A 1 91 ? -12.533 4.268 17.462 1.00 98.44 91 GLY A N 1
ATOM 702 C CA . GLY A 1 91 ? -11.401 3.448 17.900 1.00 98.44 91 GLY A CA 1
ATOM 703 C C . GLY A 1 91 ? -10.502 3.029 16.738 1.00 98.44 91 GLY A C 1
ATOM 704 O O . GLY A 1 91 ? -9.294 3.241 16.786 1.00 98.44 91 GLY A O 1
ATOM 705 N N . GLU A 1 92 ? -11.081 2.518 15.653 1.00 98.62 92 GLU A N 1
ATOM 706 C CA . GLU A 1 92 ? -10.316 2.137 14.457 1.00 98.62 92 GLU A CA 1
ATOM 707 C C . GLU A 1 92 ? -9.690 3.354 13.769 1.00 98.62 92 GLU A C 1
ATOM 709 O O . GLU A 1 92 ? -8.566 3.287 13.282 1.00 98.62 92 GLU A O 1
ATOM 714 N N . GLN A 1 93 ? -10.367 4.504 13.782 1.00 98.69 93 GLN A N 1
ATOM 715 C CA . GLN A 1 93 ? -9.803 5.749 13.272 1.00 98.69 93 GLN A CA 1
ATOM 716 C C . GLN A 1 93 ? -8.590 6.205 14.101 1.00 98.69 93 GLN A C 1
ATOM 718 O O . GLN A 1 93 ? -7.658 6.804 13.557 1.00 98.69 93 GLN A O 1
ATOM 723 N N . ALA A 1 94 ? -8.578 5.941 15.412 1.00 98.62 94 ALA A N 1
ATOM 724 C CA . ALA A 1 94 ? -7.414 6.206 16.251 1.00 98.62 94 ALA A CA 1
ATOM 725 C C . ALA A 1 94 ? -6.239 5.282 15.896 1.00 98.62 94 ALA A C 1
ATOM 727 O O . ALA A 1 94 ? -5.121 5.775 15.759 1.00 98.62 94 ALA A O 1
ATOM 728 N N . GLU A 1 95 ? -6.500 3.994 15.662 1.00 98.81 95 GLU A N 1
ATOM 729 C CA . GLU A 1 95 ? -5.500 3.035 15.169 1.00 98.81 95 GLU A CA 1
ATOM 730 C C . GLU A 1 95 ? -4.942 3.454 13.802 1.00 98.81 95 GLU A C 1
ATOM 732 O O . GLU A 1 95 ? -3.729 3.478 13.619 1.00 98.81 95 GLU A O 1
ATOM 737 N N . TYR A 1 96 ? -5.801 3.871 12.865 1.00 98.62 96 TYR A N 1
ATOM 738 C CA . TYR A 1 96 ? -5.386 4.372 11.551 1.00 98.62 96 TYR A CA 1
ATOM 739 C C . TYR A 1 96 ? -4.449 5.583 11.667 1.00 98.62 96 TYR A C 1
ATOM 741 O O . TYR A 1 96 ? -3.363 5.604 11.090 1.00 98.62 96 TYR A O 1
ATOM 749 N N . ARG A 1 97 ? -4.826 6.587 12.472 1.00 98.50 97 ARG A N 1
ATOM 750 C CA . ARG A 1 97 ? -3.974 7.765 12.708 1.00 98.50 97 ARG A CA 1
ATOM 751 C C . ARG A 1 97 ? -2.671 7.410 13.418 1.00 98.50 97 ARG A C 1
ATOM 753 O O . ARG A 1 97 ? -1.669 8.083 13.205 1.00 98.50 97 ARG A O 1
ATOM 760 N N . GLN A 1 98 ? -2.676 6.403 14.287 1.00 98.75 98 GLN A N 1
ATOM 761 C CA . GLN A 1 98 ? -1.454 5.935 14.928 1.00 98.75 98 GLN A CA 1
ATOM 762 C C . GLN A 1 98 ? -0.559 5.193 13.930 1.00 98.75 98 GLN A C 1
ATOM 764 O O . GLN A 1 98 ? 0.649 5.393 13.965 1.00 98.75 98 GLN A O 1
ATOM 769 N N . ALA A 1 99 ? -1.128 4.415 13.005 1.00 98.62 99 ALA A N 1
ATOM 770 C CA . ALA A 1 99 ? -0.377 3.785 11.922 1.00 98.62 99 ALA A CA 1
ATOM 771 C C . ALA A 1 99 ? 0.323 4.832 11.052 1.00 98.62 99 ALA A C 1
ATOM 773 O O . ALA A 1 99 ? 1.514 4.704 10.803 1.00 98.62 99 ALA A O 1
ATOM 774 N N . MET A 1 100 ? -0.373 5.918 10.692 1.00 97.94 100 MET A N 1
ATOM 775 C CA . MET A 1 100 ? 0.237 7.049 9.982 1.00 97.94 100 MET A CA 1
ATOM 776 C C . MET A 1 100 ? 1.436 7.634 10.732 1.00 97.94 100 MET A C 1
ATOM 778 O O . MET A 1 100 ? 2.387 8.059 10.110 1.00 97.94 100 MET A O 1
ATOM 782 N N . LYS A 1 101 ? 1.440 7.673 12.067 1.00 97.94 101 LYS A N 1
ATOM 783 C CA . LYS A 1 101 ? 2.604 8.187 12.812 1.00 97.94 101 LYS A CA 1
ATOM 784 C C . LYS A 1 101 ? 3.778 7.210 12.837 1.00 97.94 101 LYS A C 1
ATOM 786 O O . LYS A 1 101 ? 4.908 7.647 13.007 1.00 97.94 101 LYS A O 1
ATOM 791 N N . LEU A 1 102 ? 3.486 5.912 12.771 1.00 97.94 102 LEU A N 1
ATOM 792 C CA . LEU A 1 102 ? 4.474 4.839 12.869 1.00 97.94 102 LEU A CA 1
ATOM 793 C C . LEU A 1 102 ? 5.114 4.509 11.517 1.00 97.94 102 LEU A C 1
ATOM 795 O O . LEU A 1 102 ? 6.279 4.131 11.501 1.00 97.94 102 LEU A O 1
ATOM 799 N N . ALA A 1 103 ? 4.356 4.627 10.427 1.00 96.19 103 ALA A N 1
ATOM 800 C CA . ALA A 1 103 ? 4.834 4.365 9.075 1.00 96.19 103 ALA A CA 1
ATOM 801 C C . ALA A 1 103 ? 5.877 5.401 8.647 1.00 96.19 103 ALA A C 1
ATOM 803 O O . ALA A 1 103 ? 5.764 6.581 8.996 1.00 96.19 103 ALA A O 1
ATOM 804 N N . HIS A 1 104 ? 6.851 4.958 7.855 1.00 92.75 104 HIS A N 1
ATOM 805 C CA . HIS A 1 104 ? 7.974 5.778 7.407 1.00 92.75 104 HIS A CA 1
ATOM 806 C C . HIS A 1 104 ? 7.511 7.009 6.620 1.00 92.75 104 HIS A C 1
ATOM 808 O O . HIS A 1 104 ? 7.917 8.129 6.913 1.00 92.75 104 HIS A O 1
ATOM 814 N N . GLU A 1 105 ? 6.565 6.810 5.702 1.00 91.25 105 GLU A N 1
ATOM 815 C CA . GLU A 1 105 ? 6.008 7.857 4.832 1.00 91.25 105 GLU A CA 1
ATOM 816 C C . GLU A 1 105 ? 4.920 8.707 5.498 1.00 91.25 105 GLU A C 1
ATOM 818 O O . GLU A 1 105 ? 4.176 9.444 4.850 1.00 91.25 105 GLU A O 1
ATOM 823 N N . HIS A 1 106 ? 4.752 8.556 6.808 1.00 94.19 106 HIS A N 1
ATOM 824 C CA . HIS A 1 106 ? 3.658 9.140 7.568 1.00 94.19 106 HIS A CA 1
ATOM 825 C C . HIS A 1 106 ? 2.246 8.820 7.029 1.00 94.19 106 HIS A C 1
ATOM 827 O O . HIS A 1 106 ? 1.280 9.566 7.233 1.00 94.19 106 HIS A O 1
ATOM 833 N N . GLY A 1 107 ? 2.111 7.683 6.345 1.00 92.94 107 GLY A N 1
ATOM 834 C CA . GLY A 1 107 ? 0.896 7.256 5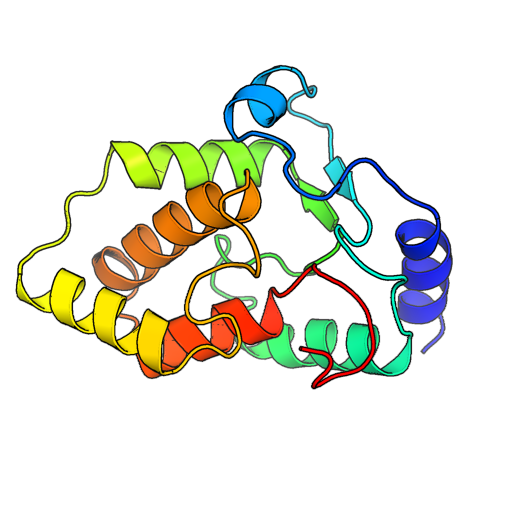.667 1.00 92.94 107 GLY A CA 1
ATOM 835 C C . GLY A 1 107 ? 1.135 6.061 4.741 1.00 92.94 107 GLY A C 1
ATOM 836 O O . GLY A 1 107 ? 2.198 5.447 4.795 1.00 92.94 107 GLY A O 1
ATOM 837 N N . PRO A 1 108 ? 0.154 5.719 3.888 1.00 91.88 108 PRO A N 1
ATOM 838 C CA . PRO A 1 108 ? 0.252 4.566 2.997 1.00 91.88 108 PRO A CA 1
ATOM 839 C C . PRO A 1 108 ? 1.254 4.712 1.839 1.00 91.88 108 PRO A C 1
ATOM 841 O O . PRO A 1 108 ? 1.519 3.735 1.142 1.00 91.88 108 PRO A O 1
ATOM 844 N N . CYS A 1 109 ? 1.727 5.927 1.544 1.00 90.19 109 CYS A N 1
ATOM 845 C CA . CYS A 1 109 ? 2.671 6.205 0.458 1.00 90.19 109 CYS A CA 1
ATOM 846 C C . CYS A 1 109 ? 3.280 7.608 0.611 1.00 90.19 109 CYS A C 1
ATOM 848 O O . CYS A 1 109 ? 2.628 8.493 1.159 1.00 90.19 109 CYS A O 1
ATOM 850 N N . CYS A 1 110 ? 4.453 7.839 0.013 1.00 88.25 110 CYS A N 1
ATOM 851 C CA . CYS A 1 110 ? 5.152 9.129 -0.022 1.00 88.25 110 CYS A CA 1
ATOM 852 C C . CYS A 1 110 ? 4.348 10.291 -0.657 1.00 88.25 110 CYS A C 1
ATOM 854 O O . CYS A 1 110 ? 4.652 11.467 -0.456 1.00 88.25 110 CYS A O 1
ATOM 856 N N . CYS A 1 111 ? 3.299 10.004 -1.440 1.00 89.19 111 CYS A N 1
ATOM 857 C CA . CYS A 1 111 ? 2.433 11.028 -2.032 1.00 89.19 111 CYS A CA 1
ATOM 858 C C . CYS A 1 111 ? 0.956 10.611 -2.058 1.00 89.19 111 CYS A C 1
ATOM 860 O O . CYS A 1 111 ? 0.632 9.426 -2.163 1.00 89.19 111 CYS A O 1
ATOM 862 N N . HIS A 1 112 ? 0.048 11.597 -2.051 1.00 90.50 112 HIS A N 1
ATOM 863 C CA . HIS A 1 112 ? -1.399 11.402 -2.232 1.00 90.50 112 HIS A CA 1
ATOM 864 C C . HIS A 1 112 ? -1.746 11.016 -3.686 1.00 90.50 112 HIS A C 1
ATOM 866 O O . HIS A 1 112 ? -2.336 11.782 -4.449 1.00 90.50 112 HIS A O 1
ATOM 872 N N . CYS A 1 113 ? -1.341 9.811 -4.079 1.00 91.81 113 CYS A N 1
ATOM 873 C CA . CYS A 1 113 ? -1.581 9.197 -5.381 1.00 91.81 113 CYS A CA 1
ATOM 874 C C . CYS A 1 113 ? -2.565 8.019 -5.272 1.00 91.81 113 CYS A C 1
ATOM 876 O O . CYS A 1 113 ? -3.153 7.764 -4.220 1.00 91.81 113 CYS A O 1
ATOM 878 N N . TRP A 1 114 ? -2.733 7.260 -6.355 1.00 93.44 114 TRP A N 1
ATOM 879 C CA . TRP A 1 114 ? -3.551 6.049 -6.357 1.00 93.44 114 TRP A CA 1
ATOM 880 C C . TRP A 1 114 ? -3.153 5.055 -5.257 1.00 93.44 114 TRP A C 1
ATOM 882 O O . TRP A 1 114 ? -4.051 4.463 -4.660 1.00 93.44 114 TRP A O 1
ATOM 892 N N . ARG A 1 115 ? -1.850 4.892 -4.956 1.00 94.62 115 ARG A N 1
ATOM 893 C CA . ARG A 1 115 ? -1.373 3.989 -3.890 1.00 94.62 115 ARG A CA 1
ATOM 894 C C . ARG A 1 115 ? -1.883 4.436 -2.533 1.00 94.62 115 ARG A C 1
ATOM 896 O O . ARG A 1 115 ? -2.394 3.601 -1.800 1.00 94.62 115 ARG A O 1
ATOM 903 N N . TRP A 1 116 ? -1.834 5.741 -2.249 1.00 94.50 116 TRP A N 1
ATOM 904 C CA . TRP A 1 116 ? -2.384 6.302 -1.015 1.00 94.50 116 TRP A CA 1
ATOM 905 C C . TRP A 1 116 ? -3.844 5.893 -0.830 1.00 94.50 116 TRP A C 1
ATOM 907 O O . TRP A 1 116 ? -4.178 5.231 0.144 1.00 94.50 116 TRP A O 1
ATOM 917 N N . SER A 1 117 ? -4.713 6.223 -1.790 1.00 94.94 117 SER A N 1
ATOM 918 C CA . SER A 1 117 ? -6.147 5.914 -1.685 1.00 94.94 117 SER A CA 1
ATOM 919 C C . SER A 1 117 ? -6.427 4.407 -1.663 1.00 94.94 117 SER A C 1
ATOM 921 O O . SER A 1 117 ? -7.320 3.939 -0.962 1.00 94.94 117 SER A O 1
ATOM 923 N N . THR A 1 118 ? -5.652 3.628 -2.417 1.00 96.00 118 THR A N 1
ATOM 924 C CA . THR A 1 118 ? -5.768 2.165 -2.457 1.00 96.00 118 THR A CA 1
ATOM 925 C C . THR A 1 118 ? -5.433 1.563 -1.095 1.00 96.00 118 THR A C 1
ATOM 927 O O . THR A 1 118 ? -6.208 0.775 -0.555 1.00 96.00 118 THR A O 1
ATOM 930 N N . PHE A 1 119 ? -4.302 1.944 -0.509 1.00 97.38 119 PHE A N 1
ATOM 931 C CA . PHE A 1 119 ? -3.835 1.373 0.749 1.00 97.38 119 PHE A CA 1
ATOM 932 C C . PHE A 1 119 ? -4.473 2.010 1.988 1.00 97.38 119 PHE A C 1
ATOM 934 O O . PHE A 1 119 ? -4.508 1.370 3.038 1.00 97.38 119 PHE A O 1
ATOM 941 N N . GLU A 1 120 ? -5.103 3.180 1.864 1.00 97.50 120 GLU A N 1
ATOM 942 C CA . GLU A 1 120 ? -6.086 3.663 2.839 1.00 97.50 120 GLU A CA 1
ATOM 943 C C . GLU A 1 120 ? -7.283 2.700 2.920 1.00 97.50 120 GLU A C 1
ATOM 945 O O . GLU A 1 120 ? -7.630 2.220 4.002 1.00 97.50 120 GLU A O 1
ATOM 950 N N . GLY A 1 121 ? -7.865 2.326 1.775 1.00 98.19 121 GLY A N 1
ATOM 951 C CA . GLY A 1 121 ? -8.938 1.330 1.719 1.00 98.19 121 GLY A CA 1
ATOM 952 C C . GLY A 1 121 ? -8.508 -0.057 2.208 1.00 98.19 121 GLY A C 1
ATOM 953 O O . GLY A 1 121 ? -9.269 -0.747 2.896 1.00 98.19 121 GLY A O 1
ATOM 954 N N . GLN A 1 122 ? -7.265 -0.453 1.922 1.00 98.69 122 GLN A N 1
ATOM 955 C CA . GLN A 1 122 ? -6.670 -1.669 2.475 1.00 98.69 122 GLN A CA 1
ATOM 956 C C . GLN A 1 122 ? -6.586 -1.607 4.002 1.00 98.69 122 GLN A C 1
ATOM 958 O O . GLN A 1 122 ? -7.077 -2.518 4.667 1.00 98.69 122 GLN A O 1
ATOM 963 N N . ALA A 1 123 ? -6.043 -0.531 4.571 1.00 98.69 123 ALA A N 1
ATOM 964 C CA . ALA A 1 123 ? -5.949 -0.371 6.015 1.00 98.69 123 ALA A CA 1
ATOM 965 C C . ALA A 1 123 ? -7.329 -0.362 6.677 1.00 98.69 123 ALA A C 1
ATOM 967 O O . ALA A 1 123 ? -7.524 -1.043 7.683 1.00 98.69 123 ALA A O 1
ATOM 968 N N . LYS A 1 124 ? -8.320 0.304 6.070 1.00 98.75 124 LYS A N 1
ATOM 969 C CA . LYS A 1 124 ? -9.715 0.255 6.529 1.00 98.75 124 LYS A CA 1
ATOM 970 C C . LYS A 1 124 ? -10.244 -1.180 6.591 1.00 98.75 124 LYS A C 1
ATOM 972 O O . LYS A 1 124 ? -10.837 -1.577 7.595 1.00 98.75 124 LYS A O 1
ATOM 977 N N . TYR A 1 125 ? -9.991 -1.993 5.566 1.00 98.75 125 TYR A N 1
ATOM 978 C CA . TYR A 1 125 ? -10.350 -3.415 5.572 1.00 98.75 125 TYR A CA 1
ATOM 979 C C . TYR A 1 125 ? -9.590 -4.213 6.645 1.00 98.75 125 TYR A C 1
ATOM 981 O O . TYR A 1 125 ? -10.189 -5.037 7.337 1.00 98.75 125 TYR A O 1
ATOM 989 N N . LEU A 1 126 ? -8.282 -3.992 6.793 1.00 98.81 126 LEU A N 1
ATOM 990 C CA . LEU A 1 126 ? -7.439 -4.722 7.743 1.00 98.81 126 LEU A CA 1
ATOM 991 C C . LEU A 1 126 ? -7.823 -4.422 9.199 1.00 98.81 126 LEU A C 1
ATOM 993 O O . LEU A 1 126 ? -7.926 -5.349 10.004 1.00 98.81 126 LEU A O 1
ATOM 997 N N . LEU A 1 127 ? -8.101 -3.159 9.521 1.00 98.69 127 LEU A N 1
ATOM 998 C CA . LEU A 1 127 ? -8.594 -2.736 10.833 1.00 98.69 127 LEU A CA 1
ATOM 999 C C . LEU A 1 127 ? -9.944 -3.402 11.138 1.00 98.69 127 LEU A C 1
ATOM 1001 O O . LEU A 1 127 ? -10.069 -4.136 12.115 1.00 98.69 127 LEU A O 1
ATOM 1005 N N . THR A 1 128 ? -10.924 -3.221 10.248 1.00 98.44 128 THR A N 1
ATOM 1006 C CA . THR A 1 128 ? -12.324 -3.598 10.517 1.00 98.44 128 THR A CA 1
ATOM 1007 C C . THR A 1 128 ? -12.603 -5.093 10.397 1.00 98.44 128 THR A C 1
ATOM 1009 O O . THR A 1 128 ? -13.449 -5.629 11.107 1.00 98.44 128 THR A O 1
ATOM 1012 N N . ARG A 1 129 ? -11.924 -5.797 9.480 1.00 98.25 129 ARG A N 1
ATOM 1013 C CA . ARG A 1 129 ? -12.252 -7.198 9.142 1.00 98.25 129 ARG A CA 1
ATOM 1014 C C . ARG A 1 129 ? -11.169 -8.197 9.511 1.00 98.25 129 ARG A C 1
ATOM 1016 O O . ARG A 1 129 ? -11.435 -9.397 9.502 1.00 98.25 129 ARG A O 1
ATOM 1023 N N . ARG A 1 130 ? -9.948 -7.736 9.794 1.00 98.00 130 ARG A N 1
ATOM 1024 C CA . ARG A 1 130 ? -8.822 -8.595 10.198 1.00 98.00 130 ARG A CA 1
ATOM 1025 C C . ARG A 1 130 ? -8.296 -8.277 11.596 1.00 98.00 130 ARG A C 1
ATOM 1027 O O . ARG A 1 130 ? -7.435 -9.010 12.070 1.00 98.00 130 ARG A O 1
ATOM 1034 N N . GLY A 1 131 ? -8.819 -7.238 12.254 1.00 97.88 131 GLY A N 1
ATOM 1035 C CA . GLY A 1 131 ? -8.437 -6.859 13.613 1.00 97.88 131 GLY A CA 1
ATOM 1036 C C . GLY A 1 131 ? -6.989 -6.385 13.730 1.00 97.88 131 GLY A C 1
ATOM 1037 O O . GLY A 1 131 ? -6.404 -6.490 14.809 1.00 97.88 131 GLY A O 1
ATOM 1038 N N . PHE A 1 132 ? -6.395 -5.911 12.627 1.00 98.56 132 PHE A N 1
ATOM 1039 C CA . PHE A 1 132 ? -5.040 -5.367 12.653 1.00 98.56 132 PHE A CA 1
ATOM 1040 C C . PHE A 1 132 ? -4.988 -4.142 13.570 1.00 98.56 132 PHE A C 1
ATOM 1042 O O . PHE A 1 132 ? -5.976 -3.431 13.740 1.00 98.56 132 PHE A O 1
ATOM 1049 N N . ARG A 1 133 ? -3.819 -3.895 14.155 1.00 98.56 133 ARG A N 1
ATOM 1050 C CA . ARG A 1 133 ? -3.531 -2.708 14.973 1.00 98.56 133 ARG A CA 1
ATOM 1051 C C . ARG A 1 133 ? -2.557 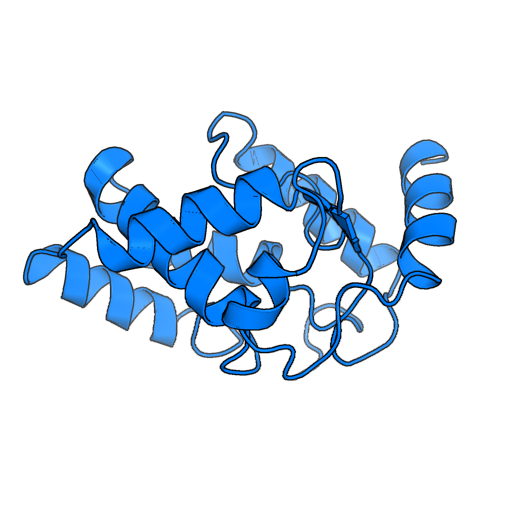-1.778 14.271 1.00 98.56 133 ARG A C 1
ATOM 1053 O O . ARG A 1 133 ? -1.902 -2.182 13.310 1.00 98.56 133 ARG A O 1
ATOM 1060 N N . ALA A 1 134 ? -2.422 -0.558 14.781 1.00 98.62 134 ALA A N 1
ATOM 1061 C CA . ALA A 1 134 ? -1.607 0.497 14.188 1.00 98.62 134 ALA A CA 1
ATOM 1062 C C . ALA A 1 134 ? -0.210 0.036 13.737 1.00 98.62 134 ALA A C 1
ATOM 1064 O O . ALA A 1 134 ? 0.190 0.295 12.606 1.00 98.62 134 ALA A O 1
ATOM 1065 N N . ALA A 1 135 ? 0.506 -0.705 14.589 1.00 98.50 135 ALA A N 1
ATOM 1066 C CA . ALA A 1 135 ? 1.846 -1.206 14.280 1.00 98.50 135 ALA A CA 1
ATOM 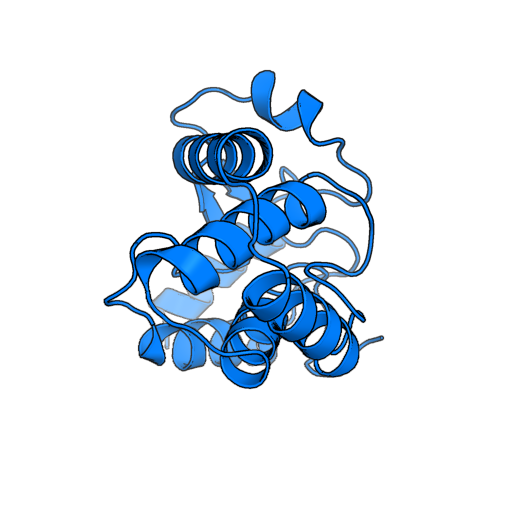1067 C C . ALA A 1 135 ? 1.866 -2.195 13.101 1.00 98.50 135 ALA A C 1
ATOM 1069 O O . ALA A 1 135 ? 2.788 -2.171 12.289 1.00 98.50 135 ALA A O 1
ATOM 1070 N N . GLN A 1 136 ? 0.842 -3.045 12.980 1.00 98.50 136 GLN A N 1
ATOM 1071 C CA . GLN A 1 136 ? 0.731 -3.986 11.864 1.00 98.50 136 GLN A CA 1
ATOM 1072 C C . GLN A 1 136 ? 0.392 -3.258 10.564 1.00 98.50 136 GLN A C 1
ATOM 1074 O O . GLN A 1 136 ? 0.951 -3.603 9.533 1.00 98.50 136 GLN A O 1
ATOM 1079 N N . ILE A 1 137 ? -0.483 -2.246 10.611 1.00 98.69 137 ILE A N 1
ATOM 1080 C CA . ILE A 1 137 ? -0.796 -1.416 9.438 1.00 98.69 137 ILE A CA 1
ATOM 1081 C C . ILE A 1 137 ? 0.452 -0.669 8.961 1.00 98.69 137 ILE A C 1
ATOM 1083 O O . ILE A 1 137 ? 0.775 -0.745 7.783 1.00 98.69 137 ILE A O 1
ATOM 1087 N N . ALA A 1 138 ? 1.186 -0.025 9.873 1.00 98.44 138 ALA A N 1
ATOM 1088 C CA . ALA A 1 138 ? 2.430 0.664 9.539 1.00 98.44 138 ALA A CA 1
ATOM 1089 C C . ALA A 1 138 ? 3.463 -0.288 8.924 1.00 98.44 138 ALA A C 1
ATOM 1091 O O . ALA A 1 138 ? 3.994 -0.010 7.858 1.00 98.44 138 ALA A O 1
ATOM 1092 N N . THR A 1 139 ? 3.650 -1.469 9.527 1.00 98.00 139 THR A N 1
ATOM 1093 C CA . THR A 1 139 ? 4.550 -2.496 8.980 1.00 98.00 139 THR A CA 1
ATOM 1094 C C . THR A 1 139 ? 4.132 -2.921 7.572 1.00 98.00 139 THR A C 1
ATOM 1096 O O . THR A 1 139 ? 4.986 -3.121 6.716 1.00 98.00 139 THR A O 1
ATOM 1099 N N . VAL A 1 140 ? 2.831 -3.084 7.313 1.00 98.12 140 VAL A N 1
ATOM 1100 C CA . VAL A 1 140 ? 2.341 -3.423 5.971 1.00 98.12 140 VAL A CA 1
ATOM 1101 C C . VAL A 1 140 ? 2.650 -2.297 4.990 1.00 98.12 140 VAL A C 1
ATOM 1103 O O . VAL A 1 140 ? 3.229 -2.585 3.952 1.00 98.12 140 VAL A O 1
ATOM 1106 N N . TRP A 1 141 ? 2.349 -1.039 5.321 1.00 97.69 141 TRP A N 1
ATOM 1107 C CA . TRP A 1 141 ? 2.648 0.096 4.442 1.00 97.69 141 TRP A CA 1
ATOM 1108 C C . TRP A 1 141 ? 4.142 0.247 4.145 1.00 97.69 141 TRP A C 1
ATOM 1110 O O . TRP A 1 141 ? 4.497 0.417 2.984 1.00 97.69 141 TRP A O 1
ATOM 1120 N N . ASP A 1 142 ? 5.015 0.092 5.143 1.00 96.12 142 ASP A N 1
ATOM 1121 C CA . ASP A 1 142 ? 6.469 0.178 4.949 1.00 96.12 142 ASP A CA 1
ATOM 1122 C C . ASP A 1 142 ? 6.986 -0.939 4.022 1.00 96.12 142 ASP A C 1
ATOM 1124 O O . ASP A 1 142 ? 7.852 -0.732 3.173 1.00 96.12 142 ASP A O 1
ATOM 1128 N N . LEU A 1 143 ? 6.435 -2.151 4.145 1.00 96.50 143 LEU A N 1
ATOM 1129 C CA . LEU A 1 143 ? 6.788 -3.272 3.270 1.00 96.50 143 LEU A CA 1
ATOM 1130 C C . LEU A 1 143 ? 6.174 -3.160 1.873 1.00 96.50 143 LEU A C 1
ATOM 1132 O O . LEU A 1 143 ? 6.729 -3.690 0.909 1.00 96.50 143 LEU A O 1
ATOM 1136 N N . GLU A 1 144 ? 5.017 -2.512 1.780 1.00 95.38 144 GLU A N 1
ATOM 1137 C CA . GLU A 1 144 ? 4.315 -2.225 0.539 1.00 95.38 144 GLU A CA 1
ATOM 1138 C C . GLU A 1 144 ? 4.828 -0.965 -0.150 1.00 95.38 144 GLU A C 1
ATOM 1140 O O . GLU A 1 144 ? 4.308 -0.618 -1.211 1.00 95.38 144 GLU A O 1
ATOM 1145 N N . ASP A 1 145 ? 5.837 -0.286 0.395 1.00 91.31 145 ASP A N 1
ATOM 1146 C CA . ASP A 1 145 ? 6.365 0.905 -0.244 1.00 91.31 145 ASP A CA 1
ATOM 1147 C C . ASP A 1 145 ? 6.872 0.591 -1.664 1.00 91.31 145 ASP A C 1
ATOM 1149 O O . ASP A 1 145 ? 7.661 -0.322 -1.913 1.00 91.31 145 ASP A O 1
ATOM 1153 N N . GLY A 1 146 ? 6.345 1.353 -2.619 1.00 92.44 146 GLY A N 1
ATOM 1154 C CA . GLY A 1 146 ? 6.666 1.262 -4.036 1.00 92.44 146 GLY A CA 1
ATOM 1155 C C . GLY A 1 146 ? 7.377 2.508 -4.558 1.00 92.44 146 GLY A C 1
ATOM 1156 O O . GLY A 1 146 ? 7.468 2.657 -5.780 1.00 92.44 146 GLY A O 1
ATOM 1157 N N . CYS A 1 147 ? 7.830 3.420 -3.685 1.00 90.88 147 CYS A N 1
ATOM 1158 C CA . CYS A 1 147 ? 8.516 4.649 -4.083 1.00 90.88 147 CYS A CA 1
ATOM 1159 C C . CYS A 1 147 ? 9.874 4.338 -4.751 1.00 90.88 147 CYS A C 1
ATOM 1161 O O . CYS A 1 147 ? 10.200 4.991 -5.745 1.00 90.88 147 CYS A O 1
ATOM 1163 N N . GLY A 1 148 ? 10.555 3.256 -4.352 1.00 90.19 148 GLY A N 1
ATOM 1164 C CA . GLY A 1 148 ? 11.828 2.789 -4.917 1.00 90.19 148 GLY A CA 1
ATOM 1165 C C . GLY A 1 148 ? 13.013 3.066 -3.987 1.00 90.19 148 GLY A C 1
ATOM 1166 O O . GLY A 1 148 ? 12.826 3.371 -2.817 1.00 90.19 148 GLY A O 1
ATOM 1167 N N . GLY A 1 149 ? 14.242 2.966 -4.500 1.00 87.88 149 GLY A N 1
ATOM 1168 C CA . GLY A 1 149 ? 15.458 3.272 -3.739 1.00 87.88 149 GLY A CA 1
ATOM 1169 C C . GLY A 1 149 ? 15.824 2.212 -2.689 1.00 87.88 149 GLY A C 1
ATOM 1170 O O . GLY A 1 149 ? 15.138 1.192 -2.566 1.00 87.88 149 GLY A O 1
ATOM 1171 N N . PRO A 1 150 ? 16.945 2.389 -1.966 1.00 83.88 150 PRO A N 1
ATOM 1172 C CA . PRO A 1 150 ? 17.311 1.506 -0.864 1.00 83.88 150 PRO A CA 1
ATOM 1173 C C . PRO A 1 150 ? 16.381 1.674 0.343 1.00 83.88 150 PRO A C 1
ATOM 1175 O O . PRO A 1 150 ? 15.777 2.732 0.532 1.00 83.88 150 PRO A O 1
ATOM 1178 N N . ALA A 1 151 ? 16.328 0.642 1.193 1.00 65.69 151 ALA A N 1
ATOM 1179 C CA . ALA A 1 151 ? 15.656 0.707 2.488 1.00 65.69 151 ALA A CA 1
ATOM 1180 C C . ALA A 1 151 ? 16.200 1.923 3.261 1.00 65.69 151 ALA A C 1
ATOM 1182 O O . ALA A 1 151 ? 17.409 1.982 3.498 1.00 65.69 151 ALA A O 1
ATOM 1183 N N . ASN A 1 152 ? 15.330 2.871 3.633 1.00 55.19 152 ASN A N 1
ATOM 1184 C CA . ASN A 1 152 ? 15.619 4.165 4.289 1.00 55.19 152 ASN A CA 1
ATOM 1185 C C . ASN A 1 152 ? 15.867 5.386 3.376 1.00 55.19 152 ASN A C 1
ATOM 1187 O O . ASN A 1 152 ? 16.436 6.374 3.842 1.00 55.19 152 ASN A O 1
ATOM 1191 N N . SER A 1 153 ? 15.465 5.350 2.106 1.00 48.03 153 SER A N 1
ATOM 1192 C CA . SER A 1 153 ? 15.513 6.550 1.253 1.00 48.03 153 SER A CA 1
ATOM 1193 C C . SER A 1 153 ? 14.227 7.355 1.392 1.00 48.03 153 SER A C 1
ATOM 1195 O O . SER A 1 153 ? 13.296 7.139 0.622 1.00 48.03 153 SER A O 1
ATOM 1197 N N . ALA A 1 154 ? 14.199 8.251 2.377 1.00 37.97 154 ALA A N 1
ATOM 1198 C CA . ALA A 1 154 ? 13.275 9.383 2.403 1.00 37.97 154 ALA A CA 1
ATOM 1199 C C . ALA A 1 154 ? 13.719 10.463 1.400 1.00 37.97 154 ALA A C 1
ATOM 1201 O O . ALA A 1 154 ? 14.950 10.696 1.299 1.00 37.97 154 ALA A O 1
#

Solvent-accessible surface area (backbone atoms only — not comparable to full-atom values): 8154 Å² total; per-residue (Å²): 115,67,69,62,53,56,48,46,66,54,32,64,74,35,67,69,24,47,62,75,42,48,56,74,60,58,71,79,47,56,63,90,35,64,38,22,14,34,31,73,39,68,62,32,69,68,38,50,52,50,28,40,57,58,38,59,78,45,72,91,40,85,84,55,67,70,38,52,39,58,39,48,34,51,56,46,54,52,22,40,48,34,45,78,71,54,81,71,51,76,66,52,46,49,32,51,56,46,11,23,71,68,14,85,53,55,34,51,36,88,52,96,18,30,59,21,50,22,42,47,6,36,45,50,47,35,38,75,76,66,67,50,49,25,70,55,48,14,52,48,30,59,45,45,52,32,48,38,36,51,86,87,66,126

pLDDT: mean 93.54, std 8.62, range [37.97, 98.81]

Mean predicted aligned error: 3.4 Å